Protein AF-A0A2I9CSS3-F1 (afdb_monomer_lite)

Sequence (78 aa):
MTKVAVTVDAQGRLTLPPEAQARLALKPGQTVVIDVDLPMEETPVGEGENPFLRFIGSLPPLAEDSRTSYQRERGHED

Secondary structure (DSSP, 8-state):
------EE-TTSPEEPPHHHHHHHTPPTT-----------------S---HHHHHHHTSPPPSS-HHHHHHHHHT---

Foldseek 3Di:
DDDADWDQDPVRDTDGDPVVCVVVVDDPPDDDDDDDPDPPPVPVPPVPDPVVNVVVVPDDPDPDDPVVVVCVVVVVDD

Structure (mmCIF, N/CA/C/O backbone):
data_AF-A0A2I9CSS3-F1
#
_entry.id   AF-A0A2I9CSS3-F1
#
loop_
_atom_site.group_PDB
_atom_site.id
_atom_site.type_symbol
_atom_site.label_atom_id
_atom_site.label_alt_id
_atom_site.lab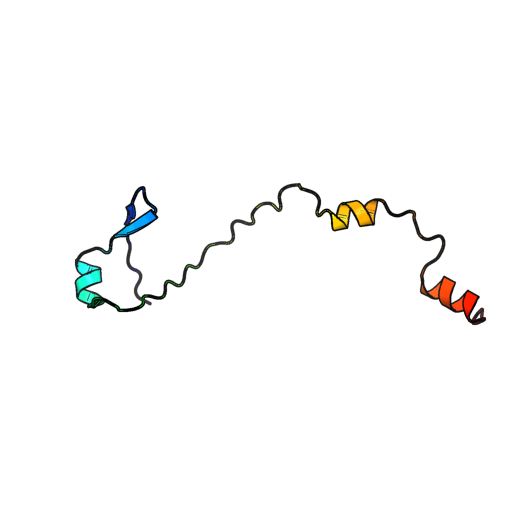el_comp_id
_atom_site.label_asym_id
_atom_site.label_entity_id
_atom_site.label_seq_id
_atom_site.pdbx_PDB_ins_code
_atom_site.Cartn_x
_atom_site.Cartn_y
_atom_site.Cartn_z
_atom_site.occupancy
_atom_site.B_iso_or_equiv
_atom_site.auth_seq_id
_atom_site.auth_comp_id
_atom_site.auth_asym_id
_atom_site.auth_atom_id
_atom_site.pdbx_PDB_model_num
ATOM 1 N N . MET A 1 1 ? -11.987 -17.013 6.579 1.00 56.62 1 MET A N 1
ATOM 2 C CA . MET A 1 1 ? -11.561 -15.598 6.638 1.00 56.62 1 MET A CA 1
ATOM 3 C C . MET A 1 1 ? -12.779 -14.745 6.947 1.00 56.62 1 MET A C 1
ATOM 5 O O . MET A 1 1 ? -13.765 -14.854 6.229 1.00 56.62 1 MET A O 1
ATOM 9 N N . THR A 1 2 ? -12.746 -13.957 8.020 1.00 64.56 2 THR A N 1
ATOM 10 C CA . THR A 1 2 ? -13.862 -13.079 8.405 1.00 64.56 2 THR A CA 1
ATOM 11 C C . THR A 1 2 ? -13.612 -11.698 7.819 1.00 64.56 2 THR A C 1
ATOM 13 O O . THR A 1 2 ? -12.620 -11.066 8.164 1.00 64.56 2 THR A O 1
ATOM 16 N N . LYS A 1 3 ? -14.485 -11.238 6.920 1.00 68.56 3 LYS A N 1
ATOM 17 C CA . LYS A 1 3 ? -14.418 -9.886 6.354 1.00 68.56 3 LYS A CA 1
ATOM 18 C C . LYS A 1 3 ? -15.264 -8.952 7.218 1.00 68.56 3 LYS A C 1
ATOM 20 O O . LYS A 1 3 ? -16.421 -9.262 7.491 1.00 68.56 3 LYS A O 1
ATOM 25 N N . VAL A 1 4 ? -14.687 -7.837 7.656 1.00 73.69 4 VAL A N 1
ATOM 26 C CA . VAL A 1 4 ? -15.385 -6.791 8.415 1.00 73.69 4 VAL A CA 1
ATOM 27 C C . VAL A 1 4 ? -15.364 -5.523 7.575 1.00 73.69 4 VAL A C 1
ATOM 29 O O . VAL A 1 4 ? -14.293 -5.061 7.192 1.00 73.69 4 VAL A O 1
ATOM 32 N N . ALA A 1 5 ? -16.541 -4.973 7.286 1.00 73.06 5 ALA A N 1
ATOM 33 C CA . ALA A 1 5 ? -16.644 -3.656 6.676 1.00 73.06 5 ALA A CA 1
ATOM 34 C C . ALA A 1 5 ? -16.394 -2.590 7.751 1.00 73.06 5 ALA A C 1
ATOM 36 O O . ALA A 1 5 ? -17.034 -2.600 8.804 1.00 73.06 5 ALA A O 1
ATOM 37 N N . VAL A 1 6 ? -15.447 -1.694 7.489 1.00 82.62 6 VAL A N 1
ATOM 38 C CA . VAL A 1 6 ? -15.081 -0.576 8.364 1.00 82.62 6 VAL A CA 1
ATOM 39 C C . VAL A 1 6 ? -15.130 0.716 7.566 1.00 82.62 6 VAL A C 1
ATOM 41 O O . VAL A 1 6 ? -14.850 0.720 6.368 1.00 82.62 6 VAL A O 1
ATOM 44 N N . THR A 1 7 ? -15.476 1.811 8.232 1.00 79.00 7 THR A N 1
ATOM 45 C CA . THR A 1 7 ? -15.484 3.135 7.609 1.00 79.00 7 THR A CA 1
ATOM 46 C C . THR A 1 7 ? -14.156 3.829 7.887 1.00 79.00 7 THR A C 1
ATOM 48 O O . THR A 1 7 ? -13.669 3.814 9.023 1.00 79.00 7 THR A O 1
ATOM 51 N N . VAL A 1 8 ? -13.583 4.432 6.846 1.00 84.94 8 VAL A N 1
ATOM 52 C CA . VAL A 1 8 ? -12.418 5.318 6.934 1.00 84.94 8 VAL A CA 1
ATOM 53 C C . VAL A 1 8 ? -12.932 6.745 7.134 1.00 84.94 8 VAL A C 1
ATOM 55 O O . VAL A 1 8 ? -13.797 7.190 6.377 1.00 84.94 8 VAL A O 1
ATOM 58 N N . ASP A 1 9 ? -12.445 7.452 8.152 1.00 87.62 9 ASP A N 1
ATOM 59 C CA . ASP A 1 9 ? -12.781 8.866 8.357 1.00 87.62 9 ASP A CA 1
ATOM 60 C C . ASP A 1 9 ? -11.975 9.807 7.435 1.00 87.62 9 ASP A C 1
ATOM 62 O O . ASP A 1 9 ? -11.096 9.387 6.682 1.00 87.62 9 ASP A O 1
ATOM 66 N N . ALA A 1 10 ? -12.264 11.111 7.493 1.00 86.94 10 ALA A N 1
ATOM 67 C CA . ALA A 1 10 ? -11.588 12.121 6.671 1.00 86.94 10 ALA A CA 1
ATOM 68 C C . ALA A 1 10 ? -10.083 12.268 6.979 1.00 86.94 10 ALA A C 1
ATOM 70 O O . ALA A 1 10 ? -9.354 12.909 6.225 1.00 86.94 10 ALA A O 1
ATOM 71 N N . GLN A 1 11 ? -9.613 11.697 8.087 1.00 88.88 11 GLN A N 1
ATOM 72 C CA . GLN A 1 11 ? -8.228 11.707 8.542 1.00 88.88 11 GLN A CA 1
ATOM 73 C C . GLN A 1 11 ? -7.531 10.364 8.274 1.00 88.88 11 GLN A C 1
ATOM 75 O O . GLN A 1 11 ? -6.394 10.172 8.708 1.00 88.88 11 GLN A O 1
ATOM 80 N N . GLY A 1 12 ? -8.193 9.437 7.575 1.00 82.50 12 GLY A N 1
ATOM 81 C CA . GLY A 1 12 ? -7.641 8.130 7.231 1.00 82.50 12 GLY A CA 1
ATOM 82 C C . GLY A 1 12 ? -7.664 7.114 8.376 1.00 82.50 12 GLY A C 1
ATOM 83 O O . GLY A 1 12 ? -6.948 6.114 8.313 1.00 82.50 12 GLY A O 1
ATOM 84 N N . ARG A 1 13 ? -8.443 7.337 9.439 1.00 86.88 13 ARG A N 1
ATOM 85 C CA . ARG A 1 13 ? -8.556 6.401 10.567 1.00 86.88 13 ARG A CA 1
ATOM 86 C C . ARG A 1 13 ? -9.677 5.402 10.321 1.00 86.88 13 ARG A C 1
ATOM 88 O O . ARG A 1 13 ? -10.759 5.754 9.859 1.00 86.88 13 ARG A O 1
ATOM 95 N N . LEU A 1 14 ? -9.429 4.147 10.687 1.00 84.56 14 LEU A N 1
ATOM 96 C CA . LEU A 1 14 ? -10.417 3.074 10.626 1.00 84.56 14 LEU A CA 1
ATOM 97 C C . LEU A 1 14 ? -11.234 3.041 11.915 1.00 84.56 14 LEU A C 1
ATOM 99 O O . LEU A 1 14 ? -10.677 2.866 13.000 1.00 84.56 14 LEU A O 1
ATOM 103 N N . THR A 1 15 ? -12.555 3.155 11.794 1.00 83.94 15 THR A N 1
ATOM 104 C CA . THR A 1 15 ? -13.463 2.953 12.928 1.00 83.94 15 THR A CA 1
ATOM 105 C C . THR A 1 15 ? -14.083 1.565 12.842 1.00 83.94 15 THR A C 1
ATOM 107 O O . THR A 1 15 ? -14.793 1.241 11.889 1.00 83.94 15 THR A O 1
ATOM 110 N N . LEU A 1 16 ? -13.806 0.730 13.844 1.00 82.94 16 LEU A N 1
ATOM 111 C CA . LEU A 1 16 ? -14.393 -0.603 13.951 1.00 82.94 16 LEU A CA 1
ATOM 112 C C . LEU A 1 16 ? -15.849 -0.498 14.428 1.00 82.94 16 LEU A C 1
ATOM 114 O O . LEU A 1 16 ? -16.103 0.173 15.431 1.00 82.94 16 LEU A O 1
ATOM 118 N N . PRO A 1 17 ? -16.807 -1.180 13.775 1.00 82.69 17 PRO A N 1
ATOM 119 C CA . PR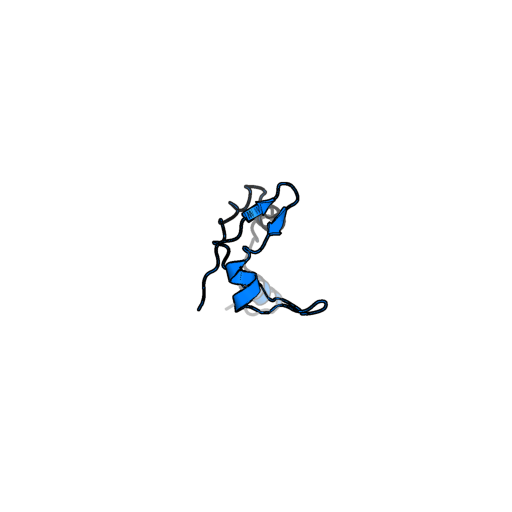O A 1 17 ? -18.169 -1.234 14.280 1.00 82.69 17 PRO A CA 1
ATOM 120 C C . PRO A 1 17 ? -18.225 -2.027 15.602 1.00 82.69 17 PRO A C 1
ATOM 122 O O . PRO A 1 17 ? -17.426 -2.952 15.800 1.00 82.69 17 PRO A O 1
ATOM 125 N N . PRO A 1 18 ? -19.193 -1.735 16.492 1.00 80.56 18 PRO A N 1
ATOM 126 C CA . PRO A 1 18 ? -19.304 -2.379 17.807 1.00 80.56 18 PRO A CA 1
ATOM 127 C C . PRO A 1 18 ? -19.351 -3.912 17.741 1.00 80.56 18 PRO A C 1
ATOM 129 O O . PRO A 1 18 ? -18.776 -4.600 18.582 1.00 80.56 18 PRO A O 1
ATOM 132 N N . GLU A 1 19 ? -19.979 -4.461 16.698 1.00 80.62 19 GLU A N 1
ATOM 133 C CA . GLU A 1 19 ? -20.059 -5.905 16.462 1.00 80.62 19 GLU A CA 1
ATOM 134 C C . GLU A 1 19 ? -18.687 -6.540 16.205 1.00 80.62 19 GLU A C 1
ATOM 136 O O . GLU A 1 19 ? -18.399 -7.635 16.692 1.00 80.62 19 GLU A O 1
ATOM 141 N N . ALA A 1 20 ? -17.818 -5.848 15.463 1.00 79.06 20 ALA A N 1
ATOM 142 C CA . ALA A 1 20 ? -16.457 -6.304 15.217 1.00 79.06 20 ALA A CA 1
ATOM 143 C C . ALA A 1 20 ? -15.619 -6.206 16.492 1.00 79.06 20 ALA A C 1
ATOM 145 O O . ALA A 1 20 ? -14.880 -7.135 16.806 1.00 79.06 20 ALA A O 1
ATOM 146 N N . GLN A 1 21 ? -15.786 -5.136 17.270 1.00 77.62 21 GLN A N 1
ATOM 147 C CA . GLN A 1 21 ? -15.078 -4.970 18.538 1.00 77.62 21 GLN A CA 1
ATOM 148 C C . GLN A 1 21 ? -15.434 -6.073 19.546 1.00 77.62 21 GLN A C 1
ATOM 150 O O . GLN A 1 21 ? -14.538 -6.635 20.176 1.00 77.62 21 GLN A O 1
ATOM 155 N N . ALA A 1 22 ? -16.715 -6.446 19.640 1.00 78.69 22 ALA A N 1
ATOM 156 C CA . ALA A 1 22 ? -17.173 -7.541 20.494 1.00 78.69 22 ALA A CA 1
ATOM 157 C C . ALA A 1 22 ? -16.628 -8.910 20.047 1.00 78.69 22 ALA A C 1
ATOM 159 O O . ALA A 1 22 ? -16.289 -9.743 20.885 1.00 78.69 22 ALA A O 1
ATOM 160 N N . ARG A 1 23 ? -16.513 -9.142 18.733 1.00 79.19 23 ARG A N 1
ATOM 161 C CA . ARG A 1 23 ? -16.009 -10.408 18.171 1.00 79.19 23 ARG A CA 1
ATOM 162 C C . ARG A 1 23 ? -14.488 -10.541 18.225 1.00 79.19 23 ARG A C 1
ATOM 164 O O . ARG A 1 23 ? -13.994 -11.638 18.462 1.00 79.19 23 ARG A O 1
ATOM 171 N N . LEU A 1 24 ? -13.755 -9.454 17.983 1.00 76.38 24 LEU A N 1
ATOM 172 C CA . LEU A 1 24 ? -12.288 -9.436 18.019 1.00 76.38 24 LEU A CA 1
ATOM 173 C C . LEU A 1 24 ? -11.731 -9.273 19.441 1.00 76.38 24 LEU A C 1
ATOM 175 O O . LEU A 1 24 ? -10.559 -9.573 19.653 1.00 76.38 24 LEU A O 1
ATOM 179 N N . ALA A 1 25 ? -12.551 -8.817 20.399 1.00 78.44 25 ALA A N 1
ATOM 180 C CA . ALA A 1 25 ? -12.193 -8.640 21.810 1.00 78.44 25 ALA A CA 1
ATOM 181 C C . ALA A 1 25 ? -10.838 -7.927 22.005 1.00 78.44 25 ALA A C 1
ATOM 183 O O . ALA A 1 25 ? -10.012 -8.336 22.825 1.00 78.44 25 ALA A O 1
ATOM 184 N N . LEU A 1 26 ? -10.604 -6.871 21.214 1.00 74.69 26 LEU A N 1
ATOM 185 C CA . LEU A 1 26 ? -9.326 -6.163 21.166 1.00 74.69 26 LEU A CA 1
ATOM 186 C C . LEU A 1 26 ? -9.022 -5.488 22.506 1.00 74.69 26 LEU A C 1
ATOM 188 O O . LEU A 1 26 ? -9.852 -4.750 23.043 1.00 74.69 26 LEU A O 1
ATOM 192 N N . LYS A 1 27 ? -7.815 -5.713 23.027 1.00 81.44 27 LYS A N 1
ATOM 193 C CA . LYS A 1 27 ? -7.323 -5.081 24.259 1.00 81.44 27 LYS A CA 1
ATOM 194 C C . LYS A 1 27 ? -6.398 -3.899 23.945 1.00 81.44 27 LYS A C 1
ATOM 196 O O . LYS A 1 27 ? -5.713 -3.918 22.919 1.00 81.44 27 LYS A O 1
ATOM 201 N N . PRO A 1 28 ? -6.314 -2.886 24.830 1.00 78.25 28 PRO A N 1
ATOM 202 C CA . PRO A 1 28 ? -5.308 -1.836 24.706 1.00 78.25 28 PRO A CA 1
ATOM 203 C C . PRO A 1 28 ? -3.897 -2.436 24.609 1.00 78.25 28 PRO A C 1
ATOM 205 O O . PRO A 1 28 ? -3.543 -3.309 25.399 1.00 78.25 28 PRO A O 1
ATOM 208 N N . GLY A 1 29 ? -3.104 -1.980 23.635 1.00 82.69 29 GLY A N 1
ATOM 209 C CA . GLY A 1 29 ? -1.738 -2.469 23.391 1.00 82.69 29 GLY A CA 1
ATOM 210 C C . GLY A 1 29 ? -1.629 -3.690 22.470 1.00 82.69 29 GLY A C 1
ATOM 211 O O . GLY A 1 29 ? -0.526 -4.174 22.237 1.00 82.69 29 GLY A O 1
ATOM 212 N N . GLN A 1 30 ? -2.740 -4.190 21.931 1.00 82.25 30 GLN A N 1
ATOM 213 C CA . GLN A 1 30 ? -2.733 -5.309 20.994 1.00 82.25 30 GLN A CA 1
ATOM 214 C C . GLN A 1 30 ? -2.371 -4.857 19.571 1.00 82.25 30 GLN A C 1
ATOM 216 O O . GLN A 1 30 ? -2.936 -3.898 19.048 1.00 82.25 30 GLN A O 1
ATOM 221 N N . THR A 1 31 ? -1.451 -5.577 18.927 1.00 78.81 31 THR A N 1
ATOM 222 C CA . THR A 1 31 ? -1.083 -5.355 17.523 1.00 78.81 31 THR A CA 1
ATOM 223 C C . THR A 1 31 ? -2.118 -5.980 16.593 1.00 78.81 31 THR A C 1
ATOM 225 O O . THR A 1 31 ? -2.494 -7.141 16.760 1.00 78.81 31 THR A O 1
ATOM 228 N N . VAL A 1 32 ? -2.551 -5.218 15.590 1.00 80.50 32 VAL A N 1
ATOM 229 C CA . VAL A 1 32 ? -3.442 -5.678 14.520 1.00 80.50 32 VAL A CA 1
ATOM 230 C C . VAL A 1 32 ? -2.653 -5.671 13.216 1.00 80.50 32 VAL A C 1
ATOM 232 O O . VAL A 1 32 ? -2.069 -4.651 12.859 1.00 80.50 32 VAL A O 1
ATOM 235 N N . VAL A 1 33 ? -2.627 -6.807 12.521 1.00 80.12 33 VAL A N 1
ATOM 236 C CA . VAL A 1 33 ? -2.050 -6.929 11.176 1.00 80.12 33 VAL A CA 1
ATOM 237 C C . VAL A 1 33 ? -3.192 -6.834 10.173 1.00 80.12 33 VAL A C 1
ATOM 239 O O . VAL A 1 33 ? -4.202 -7.522 10.323 1.00 80.12 33 VAL A O 1
ATOM 242 N N . ILE A 1 34 ? -3.050 -5.953 9.186 1.00 80.69 34 ILE A N 1
ATOM 243 C CA . ILE A 1 34 ? -4.036 -5.757 8.125 1.00 80.69 34 ILE A CA 1
ATOM 244 C C . ILE A 1 34 ? -3.391 -6.225 6.825 1.00 80.69 34 ILE A C 1
ATOM 246 O O . ILE A 1 34 ? -2.531 -5.535 6.282 1.00 80.69 34 ILE A O 1
ATOM 250 N N . ASP A 1 35 ? -3.815 -7.388 6.338 1.00 76.00 35 ASP A N 1
ATOM 251 C CA . ASP A 1 35 ? -3.485 -7.834 4.987 1.00 76.00 35 ASP A CA 1
ATOM 252 C C . ASP A 1 35 ? -4.380 -7.079 4.006 1.00 76.00 35 ASP A C 1
ATOM 254 O O . ASP A 1 35 ? -5.574 -7.365 3.871 1.00 76.00 35 ASP A O 1
ATOM 258 N N . VAL A 1 36 ? -3.809 -6.059 3.368 1.00 74.56 36 VAL A N 1
ATOM 259 C CA . VAL A 1 36 ? -4.486 -5.301 2.319 1.00 74.56 36 VAL A CA 1
ATOM 260 C C . VAL A 1 36 ? -4.042 -5.864 0.981 1.00 74.56 36 VAL A C 1
ATOM 262 O O . VAL A 1 36 ? -2.913 -5.648 0.550 1.00 74.56 36 VAL A O 1
ATOM 265 N N . ASP A 1 37 ? -4.952 -6.571 0.324 1.00 74.12 37 ASP A N 1
ATOM 266 C CA . ASP A 1 37 ? -4.808 -6.905 -1.087 1.00 74.12 37 ASP A CA 1
ATOM 267 C C . ASP A 1 37 ? -5.227 -5.671 -1.887 1.00 74.12 37 ASP A C 1
ATOM 269 O O . ASP A 1 37 ? -6.397 -5.483 -2.236 1.00 74.12 37 ASP A O 1
ATOM 273 N N . LEU A 1 38 ? -4.286 -4.737 -2.034 1.00 70.12 38 LEU A N 1
ATOM 274 C CA . LEU A 1 38 ? -4.466 -3.629 -2.953 1.00 70.12 38 LEU A CA 1
ATOM 275 C C . LEU A 1 38 ? -4.356 -4.234 -4.350 1.00 70.12 38 LEU A C 1
ATOM 277 O O . LEU A 1 38 ? -3.288 -4.770 -4.664 1.00 70.12 38 LEU A O 1
ATOM 281 N N . PRO A 1 39 ? -5.391 -4.131 -5.211 1.00 65.44 39 PRO A N 1
ATOM 282 C CA . PRO A 1 39 ? -5.110 -4.249 -6.624 1.00 65.44 39 PRO A CA 1
ATOM 283 C C . PRO A 1 39 ? -4.013 -3.222 -6.870 1.00 65.44 39 PRO A C 1
ATOM 285 O O . PRO A 1 39 ? -4.177 -2.047 -6.529 1.00 65.44 39 PRO A O 1
ATOM 288 N N . MET A 1 40 ? -2.861 -3.671 -7.368 1.00 53.75 40 MET A N 1
ATOM 289 C CA . MET A 1 40 ? -1.984 -2.745 -8.049 1.00 53.75 40 MET A CA 1
ATOM 290 C C . MET A 1 40 ? -2.872 -2.156 -9.139 1.00 53.75 40 MET A C 1
ATOM 292 O O . MET A 1 40 ? -3.099 -2.781 -10.171 1.00 53.75 40 MET A O 1
ATOM 296 N N . GLU A 1 41 ? -3.423 -0.965 -8.896 1.00 51.09 41 GLU A N 1
ATOM 297 C CA . GLU A 1 41 ? -3.467 -0.004 -9.971 1.00 51.09 41 GLU A CA 1
ATOM 298 C C . GLU A 1 41 ? -2.036 -0.052 -10.471 1.00 51.09 41 GLU A C 1
ATOM 300 O O . GLU A 1 41 ? -1.096 0.260 -9.733 1.00 51.09 41 GLU A O 1
ATOM 305 N N . GLU A 1 42 ? -1.857 -0.635 -11.655 1.00 49.22 42 GLU A N 1
ATOM 306 C CA . GLU A 1 42 ? -0.739 -0.277 -12.488 1.00 49.22 42 GLU A CA 1
ATOM 307 C C . GLU A 1 42 ? -0.790 1.240 -12.444 1.00 49.22 42 GLU A C 1
ATOM 309 O O . GLU A 1 42 ? -1.605 1.862 -13.123 1.00 49.22 42 GLU A O 1
ATOM 314 N N . THR A 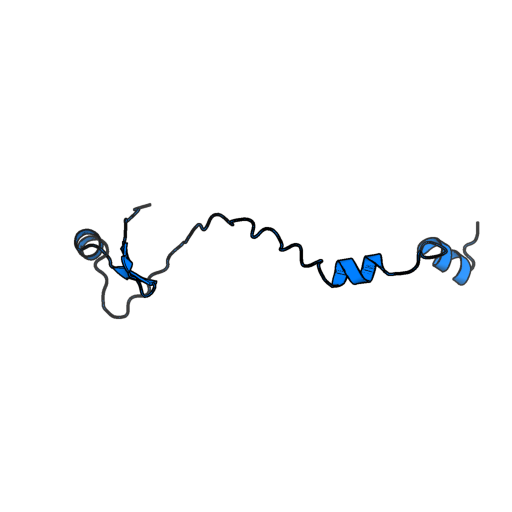1 43 ? -0.008 1.850 -11.547 1.00 44.00 43 THR A N 1
ATOM 315 C CA . THR A 1 43 ? 0.436 3.206 -11.743 1.00 44.00 43 THR A CA 1
ATOM 316 C C . THR A 1 43 ? 0.877 3.117 -13.185 1.00 44.00 43 THR A C 1
ATOM 318 O O . THR A 1 43 ? 1.785 2.312 -13.444 1.00 44.00 43 THR A O 1
ATOM 321 N N . PRO A 1 44 ? 0.201 3.788 -14.145 1.00 46.12 44 PRO A N 1
ATOM 322 C CA . PRO A 1 44 ? 0.800 3.904 -15.451 1.00 46.12 44 PRO A CA 1
ATOM 323 C C . PRO A 1 44 ? 2.172 4.418 -15.080 1.00 46.12 44 PRO A C 1
ATOM 325 O O . PRO A 1 44 ? 2.261 5.420 -14.358 1.00 46.12 44 PRO A O 1
ATOM 328 N N . VAL A 1 45 ? 3.206 3.614 -15.353 1.00 50.50 45 VAL A N 1
ATOM 329 C CA . VAL A 1 45 ? 4.583 4.053 -15.215 1.00 50.50 45 VAL A CA 1
ATOM 330 C C . VAL A 1 45 ? 4.511 5.371 -15.927 1.00 50.50 45 VAL A C 1
ATOM 332 O O . VAL A 1 45 ? 4.217 5.382 -17.126 1.00 50.50 45 VAL A O 1
ATOM 335 N N . GLY A 1 46 ? 4.531 6.459 -15.148 1.00 45.25 46 GLY A N 1
ATOM 336 C CA . GLY A 1 46 ? 4.297 7.759 -15.722 1.00 45.25 46 GLY A CA 1
ATOM 337 C C . GLY A 1 46 ? 5.273 7.803 -16.870 1.00 45.25 46 GLY A C 1
ATOM 338 O O . GLY A 1 46 ? 6.403 7.332 -16.724 1.00 45.25 46 GLY A O 1
ATOM 339 N N . GLU A 1 47 ? 4.845 8.316 -18.008 1.00 52.44 47 GLU A N 1
ATOM 340 C CA . GLU A 1 47 ? 5.699 8.577 -19.163 1.00 52.44 47 GLU A CA 1
ATOM 341 C C . GLU A 1 47 ? 6.906 9.490 -18.816 1.00 52.44 47 GLU A C 1
ATOM 343 O O . GLU A 1 47 ? 7.530 10.073 -19.689 1.00 52.44 47 GLU A O 1
ATOM 348 N N . GLY A 1 48 ? 7.284 9.645 -17.543 1.00 51.84 48 GLY A N 1
ATOM 349 C CA . GLY A 1 48 ? 8.666 9.790 -17.137 1.00 51.84 48 GLY A CA 1
ATOM 350 C C . GLY A 1 48 ? 9.465 8.576 -17.594 1.00 51.84 48 GLY A C 1
ATOM 351 O O . GLY A 1 48 ? 9.631 7.605 -16.856 1.00 51.84 48 GLY A O 1
ATOM 352 N N . GLU A 1 49 ? 9.957 8.675 -18.832 1.00 56.53 49 GLU A N 1
ATOM 353 C CA . GLU A 1 49 ? 11.100 7.934 -19.356 1.00 56.53 49 GLU A CA 1
ATOM 354 C C . GLU A 1 49 ? 12.008 7.511 -18.203 1.00 56.53 49 GLU A C 1
ATOM 356 O O . GLU A 1 49 ? 12.585 8.359 -17.516 1.00 56.53 49 GLU A O 1
ATOM 361 N N . ASN A 1 50 ? 12.136 6.202 -17.975 1.00 61.25 50 ASN A N 1
ATOM 362 C CA . ASN A 1 50 ? 13.148 5.695 -17.064 1.00 61.25 50 ASN A CA 1
ATOM 363 C C . ASN A 1 50 ? 14.477 6.384 -17.448 1.00 61.25 50 ASN A C 1
ATOM 365 O O . ASN A 1 50 ? 14.912 6.237 -18.597 1.00 61.25 50 ASN A O 1
ATOM 369 N N . PRO A 1 51 ? 15.115 7.152 -16.545 1.00 61.66 51 PRO A N 1
ATOM 370 C CA . PRO A 1 51 ? 16.281 7.960 -16.897 1.00 61.66 51 PRO A CA 1
ATOM 371 C C . PRO A 1 51 ? 17.429 7.094 -17.429 1.00 61.66 51 PRO A C 1
ATOM 373 O O . PRO A 1 51 ? 18.221 7.548 -18.254 1.00 61.66 51 PRO A O 1
ATOM 376 N N . PHE A 1 52 ? 17.469 5.817 -17.035 1.00 62.97 52 PHE A N 1
ATOM 377 C CA . PHE A 1 52 ? 18.397 4.834 -17.578 1.00 62.97 52 PHE A CA 1
ATOM 378 C C . PHE A 1 52 ? 18.042 4.414 -19.009 1.00 62.97 52 PHE A C 1
ATOM 380 O O . PHE A 1 52 ? 18.943 4.267 -19.828 1.00 62.97 52 PHE A O 1
ATOM 387 N N . LEU A 1 53 ? 16.756 4.276 -19.354 1.00 63.09 53 LEU A N 1
ATOM 388 C CA . LEU A 1 53 ? 16.335 3.972 -20.730 1.00 63.09 53 LEU A CA 1
ATOM 389 C C . LEU A 1 53 ? 16.611 5.143 -21.682 1.00 63.09 53 LEU A C 1
ATOM 391 O O . LEU A 1 53 ? 17.090 4.916 -22.792 1.00 63.09 53 LEU A O 1
ATOM 395 N N . ARG A 1 54 ? 16.399 6.388 -21.236 1.00 62.38 54 ARG A N 1
ATOM 396 C CA . ARG A 1 54 ? 16.747 7.588 -22.016 1.00 62.38 54 ARG A CA 1
ATOM 397 C C . ARG A 1 54 ? 18.253 7.687 -22.267 1.00 62.38 54 ARG A C 1
ATOM 399 O O . ARG A 1 54 ? 18.677 8.003 -23.376 1.00 62.38 54 ARG A O 1
ATOM 406 N N . PHE A 1 55 ? 19.060 7.389 -21.247 1.00 66.44 55 PHE A N 1
ATOM 407 C CA . PHE A 1 55 ? 20.515 7.354 -21.367 1.00 66.44 55 PHE A CA 1
ATOM 408 C C . PHE A 1 55 ? 20.972 6.280 -22.362 1.00 66.44 55 PHE A C 1
ATOM 410 O O . PHE A 1 55 ? 21.708 6.599 -23.294 1.00 66.44 55 PHE A O 1
ATOM 417 N N . ILE A 1 56 ? 20.481 5.043 -22.227 1.00 65.06 56 ILE A N 1
ATOM 418 C CA . ILE A 1 56 ? 20.843 3.928 -23.117 1.00 65.06 56 ILE A CA 1
ATOM 419 C C . ILE A 1 56 ? 20.447 4.226 -24.572 1.00 65.06 56 ILE A C 1
ATOM 421 O O . ILE A 1 56 ? 21.245 3.985 -25.473 1.00 65.06 56 ILE A O 1
ATOM 425 N N . GLY A 1 57 ? 19.266 4.808 -24.808 1.00 66.50 57 GLY A N 1
ATOM 426 C CA . GLY A 1 57 ? 18.807 5.186 -26.152 1.00 66.50 57 GLY A CA 1
ATOM 427 C C . GLY A 1 57 ? 19.609 6.315 -26.817 1.00 66.50 57 GLY A C 1
ATOM 428 O O . GLY A 1 57 ? 19.517 6.491 -28.029 1.00 66.50 57 GLY A O 1
ATOM 429 N N . SER A 1 58 ? 20.398 7.070 -26.047 1.00 71.88 58 SER A N 1
ATOM 430 C CA . SER A 1 58 ? 21.267 8.148 -26.549 1.00 71.88 58 SER A CA 1
ATOM 431 C C . SER A 1 58 ? 22.704 7.708 -26.841 1.00 71.88 58 SER A C 1
ATOM 433 O O . SER A 1 58 ? 23.502 8.508 -27.335 1.00 71.88 58 SER A O 1
ATOM 435 N N . LEU A 1 59 ? 23.057 6.459 -26.526 1.00 77.38 59 LEU A N 1
ATOM 436 C CA . LEU A 1 59 ? 24.396 5.951 -26.789 1.00 77.38 59 LEU A CA 1
ATOM 437 C C . LEU A 1 59 ? 24.591 5.767 -28.302 1.00 77.38 59 LEU A C 1
ATOM 439 O O . LEU A 1 59 ? 23.694 5.256 -28.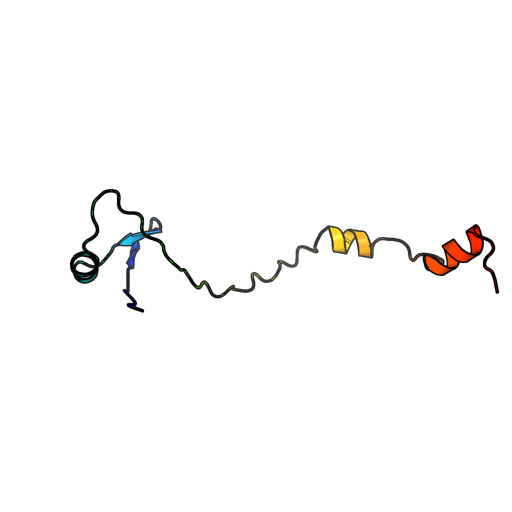978 1.00 77.38 59 LEU A O 1
ATOM 443 N N . PRO A 1 60 ? 25.750 6.166 -28.855 1.00 77.06 60 PRO A N 1
ATOM 444 C CA . PRO A 1 60 ? 26.057 5.881 -30.247 1.00 77.06 60 PRO A CA 1
ATOM 445 C C . PRO A 1 60 ? 26.031 4.363 -30.481 1.00 77.06 60 PRO A C 1
ATOM 447 O O . PRO A 1 60 ? 26.409 3.602 -29.582 1.00 77.06 60 PRO A O 1
ATOM 450 N N . PRO A 1 61 ? 25.608 3.905 -31.673 1.00 79.62 61 PRO A N 1
ATOM 451 C CA . PRO A 1 61 ? 25.693 2.494 -32.007 1.00 79.62 61 PRO A CA 1
ATOM 452 C C . PRO A 1 61 ? 27.151 2.051 -31.883 1.00 79.62 61 PRO A C 1
ATOM 454 O O . PRO A 1 61 ? 28.064 2.726 -32.365 1.00 79.62 61 PRO A O 1
ATOM 457 N N . LEU A 1 62 ? 27.370 0.919 -31.219 1.00 80.75 62 LEU A N 1
ATOM 458 C CA . LEU A 1 62 ? 28.688 0.305 -31.199 1.00 80.75 62 LEU A CA 1
ATOM 459 C C . LEU A 1 62 ? 29.032 -0.111 -32.634 1.00 80.75 62 LEU A C 1
ATOM 461 O O . LEU A 1 62 ? 28.210 -0.725 -33.314 1.00 80.75 62 LEU A O 1
ATOM 465 N N . ALA A 1 63 ? 30.232 0.246 -33.097 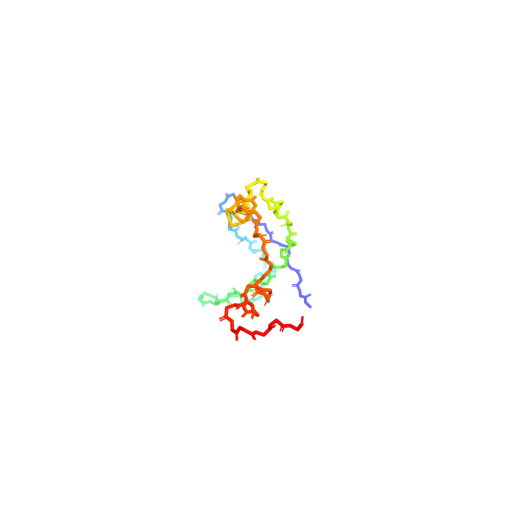1.00 81.50 63 ALA A N 1
ATOM 466 C CA . ALA A 1 63 ? 30.699 -0.102 -34.441 1.00 81.50 63 ALA A CA 1
ATOM 467 C C . ALA A 1 63 ? 30.780 -1.625 -34.651 1.00 81.50 63 ALA A C 1
ATOM 469 O O . ALA A 1 63 ? 30.680 -2.110 -35.774 1.00 81.50 63 ALA A O 1
ATOM 470 N N . GLU A 1 64 ? 30.940 -2.365 -33.558 1.00 83.62 64 GLU A N 1
ATOM 471 C CA . GLU A 1 64 ? 30.998 -3.815 -33.509 1.00 83.62 64 GLU A CA 1
ATOM 472 C C . GLU A 1 64 ? 30.500 -4.307 -32.152 1.00 83.62 64 GLU A C 1
ATOM 474 O O . GLU A 1 64 ? 30.571 -3.594 -31.147 1.00 83.62 64 GLU A O 1
ATOM 479 N N . ASP A 1 65 ? 29.975 -5.527 -32.115 1.00 83.00 65 ASP A N 1
ATOM 480 C CA . ASP A 1 65 ? 29.587 -6.143 -30.855 1.00 83.00 65 ASP A CA 1
ATOM 481 C C . ASP A 1 65 ? 30.820 -6.484 -29.992 1.00 83.00 65 ASP A C 1
ATOM 483 O O . ASP A 1 65 ? 31.952 -6.617 -30.469 1.00 83.00 65 ASP A O 1
ATOM 487 N N . SER A 1 66 ? 30.595 -6.647 -28.686 1.00 80.62 66 SER A N 1
ATOM 488 C CA . SER A 1 66 ? 31.665 -6.901 -27.715 1.00 80.62 66 SER A CA 1
ATOM 489 C C . SER A 1 66 ? 32.445 -8.192 -27.982 1.00 80.62 66 SER A C 1
ATOM 491 O O . SER A 1 66 ? 33.600 -8.293 -27.574 1.00 80.62 66 SER A O 1
ATOM 493 N N . ARG A 1 67 ? 31.841 -9.181 -28.653 1.00 81.81 67 ARG A N 1
ATOM 494 C CA . ARG A 1 67 ? 32.506 -10.443 -28.993 1.00 81.81 67 ARG A CA 1
ATOM 495 C C . ARG A 1 67 ? 33.485 -10.231 -30.144 1.00 81.81 67 ARG A C 1
ATOM 497 O O . ARG A 1 67 ? 34.618 -10.694 -30.046 1.00 81.81 67 ARG A O 1
ATOM 504 N N . THR A 1 68 ? 33.073 -9.497 -31.169 1.00 82.44 68 THR A N 1
ATOM 505 C CA . THR A 1 68 ? 33.903 -9.133 -32.322 1.00 82.44 68 THR A CA 1
ATOM 506 C C . THR A 1 68 ? 35.098 -8.272 -31.893 1.00 82.44 68 THR A C 1
ATOM 508 O O . THR A 1 68 ? 36.236 -8.576 -32.251 1.00 82.44 68 THR A O 1
ATOM 511 N N . SER A 1 69 ? 34.869 -7.262 -31.044 1.00 83.19 69 SER A N 1
ATOM 512 C CA . SER A 1 69 ? 35.944 -6.442 -30.458 1.00 83.19 69 SER A CA 1
ATOM 513 C C . SER A 1 69 ? 36.944 -7.289 -29.656 1.00 83.19 69 SER A C 1
ATOM 515 O O . SER A 1 69 ? 38.155 -7.207 -29.872 1.00 83.19 69 SER A O 1
ATOM 517 N N .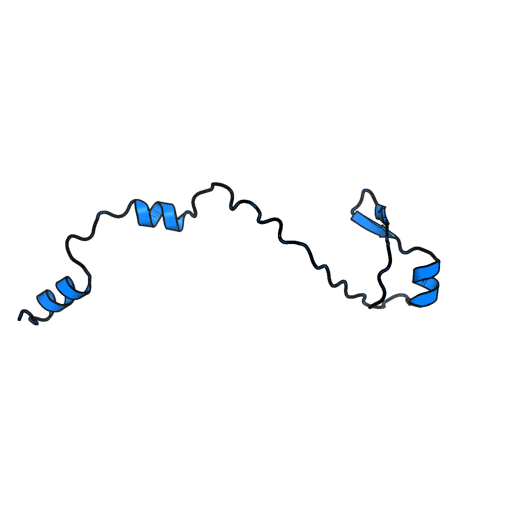 TYR A 1 70 ? 36.442 -8.185 -28.798 1.00 80.62 70 TYR A N 1
ATOM 518 C CA . TYR A 1 70 ? 37.278 -9.086 -28.001 1.00 80.62 70 TYR A CA 1
ATOM 519 C C . TYR A 1 70 ? 38.121 -10.037 -28.862 1.00 80.62 70 TYR A C 1
ATOM 521 O O . TYR A 1 70 ? 39.296 -10.255 -28.570 1.00 80.62 70 TYR A O 1
ATOM 529 N N . GLN A 1 71 ? 37.540 -10.601 -29.924 1.00 84.69 71 GLN A N 1
ATOM 530 C CA . GLN A 1 71 ? 38.249 -11.491 -30.845 1.00 84.69 71 GLN A CA 1
ATOM 531 C C . GLN A 1 71 ? 39.393 -10.770 -31.560 1.00 84.69 71 GLN A C 1
ATOM 533 O O . GLN A 1 71 ? 40.500 -11.305 -31.602 1.00 84.69 71 GLN A O 1
ATOM 538 N N . ARG A 1 72 ? 39.170 -9.534 -32.023 1.00 82.94 72 ARG A N 1
ATOM 539 C CA . ARG A 1 72 ? 40.217 -8.713 -32.646 1.00 82.94 72 ARG A CA 1
ATOM 540 C C . ARG A 1 72 ? 41.353 -8.391 -31.675 1.00 82.94 72 ARG A C 1
ATOM 542 O O . ARG A 1 72 ? 42.515 -8.622 -31.995 1.00 82.94 72 ARG A O 1
ATOM 549 N N . GLU A 1 73 ? 41.042 -7.890 -30.477 1.00 83.81 73 GLU A N 1
ATOM 550 C CA . GLU A 1 73 ? 42.068 -7.515 -29.486 1.00 83.81 73 GLU A CA 1
ATOM 551 C C . GLU A 1 73 ? 42.899 -8.711 -29.000 1.00 83.81 73 GLU A C 1
ATOM 553 O O . GLU A 1 73 ? 44.061 -8.559 -28.617 1.00 83.81 73 GLU A O 1
ATOM 558 N N . ARG A 1 74 ? 42.308 -9.910 -29.003 1.00 83.44 74 ARG A N 1
ATOM 559 C CA . ARG A 1 74 ? 42.964 -11.149 -28.571 1.00 83.44 74 ARG A CA 1
ATOM 560 C C . ARG A 1 74 ? 43.564 -11.971 -29.710 1.00 83.44 74 ARG A C 1
ATOM 562 O O . ARG A 1 74 ? 44.170 -13.001 -29.426 1.00 83.44 74 ARG A O 1
ATOM 569 N N . GLY A 1 75 ? 43.448 -11.518 -30.960 1.00 71.31 75 GLY A N 1
ATOM 570 C CA . GLY A 1 75 ? 43.990 -12.221 -32.125 1.00 71.31 75 GLY A CA 1
ATOM 571 C C . GLY A 1 75 ? 43.291 -13.552 -32.422 1.00 71.31 75 GLY A C 1
ATOM 572 O O . GLY A 1 75 ? 43.926 -14.482 -32.907 1.00 71.31 75 GLY A O 1
ATOM 573 N N . HIS A 1 76 ? 42.000 -13.658 -32.101 1.00 69.94 76 HIS A N 1
ATOM 574 C CA . HIS A 1 76 ? 41.129 -14.785 -32.442 1.00 69.94 76 HIS A CA 1
ATOM 575 C C . HIS A 1 76 ? 40.299 -14.463 -33.698 1.00 69.94 76 HIS A C 1
ATOM 577 O O . HIS A 1 76 ? 39.073 -14.575 -33.676 1.00 69.94 76 HIS A O 1
ATOM 583 N N . GLU A 1 77 ? 40.956 -13.982 -34.755 1.00 66.00 77 GLU A N 1
ATOM 584 C CA . GLU A 1 77 ? 40.355 -13.862 -36.088 1.00 66.00 77 GLU A CA 1
ATOM 585 C C . GLU A 1 77 ? 40.451 -15.244 -36.765 1.00 66.00 77 GLU A C 1
ATOM 587 O O . GLU A 1 77 ? 41.559 -15.757 -36.921 1.00 66.00 77 GLU A O 1
ATOM 592 N N . ASP A 1 78 ? 39.309 -15.868 -37.086 1.00 62.69 78 ASP A N 1
ATOM 593 C CA . ASP A 1 78 ? 39.229 -17.077 -37.933 1.00 62.69 78 ASP A CA 1
ATOM 594 C C . ASP A 1 78 ? 39.198 -16.693 -39.423 1.00 62.69 78 ASP A C 1
ATOM 596 O O . ASP A 1 78 ? 38.452 -15.744 -39.772 1.00 62.69 78 ASP A O 1
#

InterPro domains:
  IPR007159 SpoVT-AbrB domain [PS51740] (3-47)
  IPR037914 SpoVT-AbrB domain superfamily [SSF89447] (3-37)

pLDDT: mean 73.32, std 11.56, range [44.0, 88.88]

Organism: NCBI:txid200253

Radius of gyration: 28.94 Å; chains: 1; bounding box: 64×29×63 Å